Protein AF-X1NNH2-F1 (afdb_monomer)

Sequence (49 aa):
AQEQLAKKCGTTKTYISRIENDASDIRLSTLMRIIREGLGGNLKLSVDI

Solvent-accessible surface area (backbone atoms only — not comparable to full-atom valu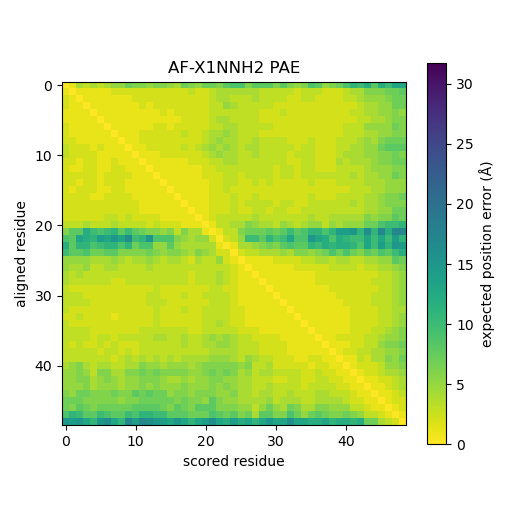es): 3087 Å² total; per-residue (Å²): 106,58,64,58,38,13,60,58,46,75,54,50,42,67,57,50,51,41,55,76,67,72,53,88,80,72,60,66,71,57,56,52,42,40,36,40,61,41,67,70,47,81,91,85,86,84,86,86,135

Nearest PDB structures (foldseek):
  2wiu-assembly1_B  TM=8.362E-01  e=3.393E-02  Escherichia coli
  8ezt-assembly1_D-2  TM=7.908E-01  e=4.400E-02  Legionella pneumophila
  6af4-assembly2_F  TM=8.047E-01  e=6.499E-02  Streptococcus pneumoniae TIGR4
  2kek-assembly1_B  TM=6.360E-01  e=4.281E-01  Escherichia coli K-12
  1lcc-assembly1_A  TM=6.452E-01  e=6.323E-01  Escherichia coli

Mean predicted aligned error: 3.63 Å

Structure (mmCIF, N/CA/C/O backbone):
data_AF-X1NNH2-F1
#
_entry.id   AF-X1NNH2-F1
#
loop_
_atom_site.group_PDB
_atom_site.id
_atom_site.type_symbol
_atom_site.label_atom_id
_atom_site.label_alt_id
_atom_site.label_comp_id
_atom_site.label_asym_id
_atom_site.label_entity_id
_atom_site.label_seq_id
_atom_site.pdbx_PDB_ins_code
_atom_site.Cartn_x
_atom_site.Cartn_y
_atom_site.Cartn_z
_atom_site.occupancy
_atom_site.B_iso_or_equiv
_atom_site.auth_seq_id
_atom_site.auth_comp_id
_atom_site.auth_asym_id
_atom_site.auth_atom_id
_atom_site.pdbx_PDB_model_num
ATOM 1 N N . ALA A 1 1 ? -2.569 12.185 7.036 1.00 90.44 1 ALA A N 1
ATOM 2 C CA . ALA A 1 1 ? -1.970 11.352 8.108 1.00 90.44 1 ALA A CA 1
ATOM 3 C C . ALA A 1 1 ? -2.167 9.867 7.798 1.00 90.44 1 ALA A C 1
ATOM 5 O O . ALA A 1 1 ? -3.187 9.535 7.198 1.00 90.44 1 ALA A O 1
ATOM 6 N N . GLN A 1 2 ? -1.247 8.987 8.221 1.00 91.00 2 GLN A N 1
ATOM 7 C CA . GLN A 1 2 ? -1.299 7.535 7.951 1.00 91.00 2 GLN A CA 1
ATOM 8 C C . GLN A 1 2 ? -2.641 6.893 8.346 1.00 9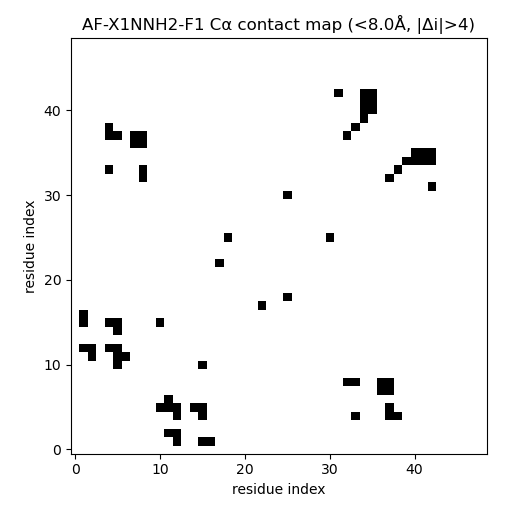1.00 2 GLN A C 1
ATOM 10 O O . GLN A 1 2 ? -3.192 6.109 7.584 1.00 91.00 2 GLN A O 1
ATOM 15 N N . GLU A 1 3 ? -3.218 7.282 9.491 1.00 94.94 3 GLU A N 1
ATOM 16 C CA . GLU A 1 3 ? -4.541 6.827 9.962 1.00 94.94 3 GLU A CA 1
ATOM 17 C C . GLU A 1 3 ? -5.664 7.092 8.939 1.00 94.94 3 GLU A C 1
ATOM 19 O O . GLU A 1 3 ? -6.551 6.267 8.729 1.00 94.94 3 GLU A O 1
ATOM 24 N N . GLN A 1 4 ? -5.633 8.259 8.288 1.00 93.62 4 GLN A N 1
ATOM 25 C CA . GLN A 1 4 ? -6.639 8.648 7.298 1.00 93.62 4 GLN A 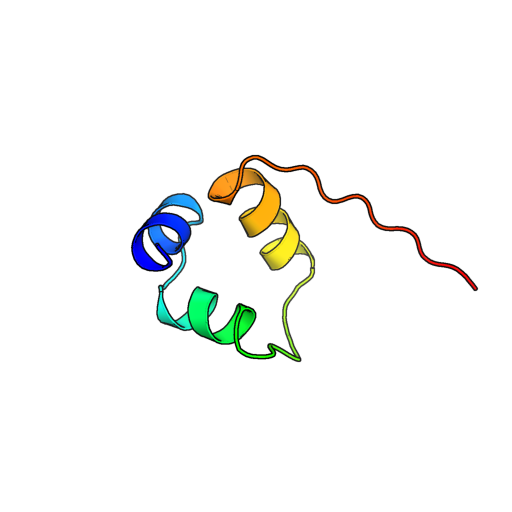CA 1
ATOM 26 C C . GLN A 1 4 ? -6.434 7.902 5.981 1.00 93.62 4 GLN A C 1
ATOM 28 O O . GLN A 1 4 ? -7.407 7.478 5.364 1.00 93.62 4 GLN A O 1
ATOM 33 N N . LEU A 1 5 ? -5.176 7.718 5.568 1.00 93.44 5 LEU A N 1
ATOM 34 C CA . LEU A 1 5 ? -4.841 6.944 4.376 1.00 93.44 5 LEU A CA 1
ATOM 35 C C . LEU A 1 5 ? -5.245 5.477 4.555 1.00 93.44 5 LEU A C 1
ATOM 37 O O . LEU A 1 5 ? -5.887 4.905 3.685 1.00 93.44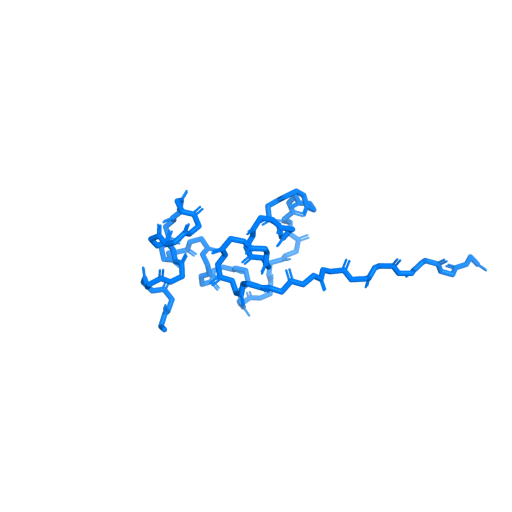 5 LEU A O 1
ATOM 41 N N . ALA A 1 6 ? -4.962 4.902 5.722 1.00 93.88 6 ALA A N 1
ATOM 42 C CA . ALA A 1 6 ? -5.372 3.555 6.091 1.00 93.88 6 ALA A CA 1
ATOM 43 C C . ALA A 1 6 ? -6.899 3.378 6.017 1.00 93.88 6 ALA A C 1
ATOM 45 O O . ALA A 1 6 ? -7.369 2.423 5.401 1.00 93.88 6 ALA A O 1
ATOM 46 N N . LYS A 1 7 ? -7.673 4.336 6.553 1.00 94.25 7 LYS A N 1
ATOM 47 C CA . LYS A 1 7 ? -9.140 4.344 6.427 1.00 94.25 7 LYS A CA 1
ATOM 48 C C . LYS A 1 7 ? -9.606 4.410 4.973 1.00 94.25 7 LYS A C 1
ATOM 50 O O . LYS A 1 7 ? -10.451 3.611 4.587 1.00 94.25 7 LYS A O 1
ATOM 55 N N . LYS A 1 8 ? -9.057 5.328 4.170 1.00 92.75 8 LYS A N 1
ATOM 56 C CA . LYS A 1 8 ? -9.421 5.474 2.748 1.00 92.75 8 LYS A CA 1
ATOM 57 C C . LYS A 1 8 ? -9.112 4.216 1.940 1.00 92.75 8 LYS A C 1
ATOM 59 O O . LYS A 1 8 ? -9.924 3.793 1.132 1.00 92.75 8 LYS A O 1
ATOM 64 N N . CYS A 1 9 ? -7.963 3.606 2.202 1.00 91.75 9 CYS A N 1
ATOM 65 C CA . CYS A 1 9 ? -7.496 2.417 1.506 1.00 91.75 9 CYS A CA 1
ATOM 66 C C . CYS A 1 9 ? -8.028 1.112 2.109 1.00 91.75 9 CYS A C 1
ATOM 68 O O . CYS A 1 9 ? -7.563 0.061 1.689 1.00 91.75 9 CYS A O 1
ATOM 70 N N . GLY A 1 10 ? -8.884 1.121 3.139 1.00 91.31 10 GLY A N 1
ATOM 71 C CA . GLY A 1 10 ? -9.322 -0.107 3.819 1.00 91.31 10 GLY A CA 1
ATOM 72 C C . GLY A 1 10 ? -8.152 -1.005 4.252 1.00 91.31 10 GLY A C 1
ATOM 73 O O . GLY A 1 10 ? -8.068 -2.166 3.850 1.00 91.31 10 GLY A O 1
ATOM 74 N N . THR A 1 11 ? -7.188 -0.444 4.983 1.00 91.69 11 THR A N 1
ATOM 75 C CA . THR A 1 11 ? -6.035 -1.158 5.559 1.00 91.69 11 THR A CA 1
ATOM 76 C C . THR A 1 11 ? -5.702 -0.601 6.949 1.00 91.69 11 THR A C 1
ATOM 78 O O . THR A 1 11 ? -6.421 0.250 7.467 1.00 91.69 11 THR A O 1
ATOM 81 N N . THR A 1 12 ? -4.635 -1.079 7.591 1.00 94.38 12 THR A N 1
ATOM 82 C CA . THR A 1 12 ? -4.212 -0.615 8.920 1.00 94.38 12 THR A CA 1
ATOM 83 C C . THR A 1 12 ? -3.128 0.457 8.827 1.00 94.38 12 THR A C 1
ATOM 85 O O . THR A 1 12 ? -2.329 0.484 7.888 1.00 94.38 12 THR A O 1
ATOM 88 N N . LYS A 1 13 ? -3.049 1.333 9.838 1.00 94.81 13 LYS A N 1
ATOM 89 C CA . LYS A 1 13 ? -1.946 2.297 9.962 1.00 94.81 13 LYS A CA 1
ATOM 90 C C . LYS A 1 13 ? -0.588 1.603 9.984 1.00 94.81 13 LYS A C 1
ATOM 92 O O . LYS A 1 13 ? 0.327 2.067 9.318 1.00 94.81 13 LYS A O 1
ATOM 97 N N . THR A 1 14 ? -0.469 0.487 10.705 1.00 92.75 14 THR A N 1
ATOM 98 C CA . THR A 1 14 ? 0.766 -0.307 10.769 1.00 92.75 14 THR A CA 1
ATOM 99 C C . THR A 1 14 ? 1.209 -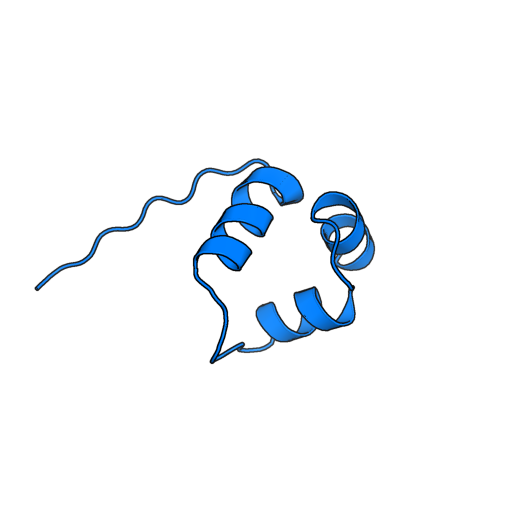0.755 9.382 1.00 92.75 14 THR A C 1
ATOM 101 O O . THR A 1 14 ? 2.391 -0.696 9.066 1.00 92.75 14 THR A O 1
ATOM 104 N N . TYR A 1 15 ? 0.260 -1.148 8.531 1.00 90.81 15 TYR A N 1
ATOM 105 C CA . TYR A 1 15 ? 0.559 -1.566 7.170 1.00 90.81 15 TYR A CA 1
ATOM 106 C C . TYR A 1 15 ? 1.031 -0.400 6.291 1.00 90.81 15 TYR A C 1
ATOM 108 O O . TYR A 1 15 ? 2.028 -0.545 5.594 1.00 90.81 15 TYR A O 1
ATOM 116 N N . ILE A 1 16 ? 0.388 0.773 6.374 1.00 93.31 16 ILE A N 1
ATOM 117 C CA . ILE A 1 16 ? 0.862 1.996 5.695 1.00 93.31 16 ILE A CA 1
ATOM 118 C C . ILE A 1 16 ? 2.255 2.397 6.192 1.00 93.31 16 ILE A C 1
ATOM 120 O O . ILE A 1 16 ? 3.143 2.647 5.386 1.00 93.31 16 ILE A O 1
ATOM 124 N N . SER A 1 17 ? 2.467 2.387 7.508 1.00 93.38 17 SER A N 1
ATOM 125 C CA . SER A 1 17 ? 3.758 2.712 8.114 1.00 93.38 17 SER A CA 1
ATOM 126 C C . SER A 1 17 ? 4.857 1.754 7.649 1.00 93.38 17 SER A C 1
ATOM 128 O O . SER A 1 17 ? 5.948 2.203 7.319 1.00 93.38 17 SER A O 1
ATOM 130 N N . ARG A 1 18 ? 4.576 0.447 7.534 1.00 91.81 18 ARG A N 1
ATOM 131 C CA . ARG A 1 18 ? 5.531 -0.525 6.975 1.00 91.81 18 ARG A CA 1
ATOM 132 C C . ARG A 1 18 ? 5.922 -0.179 5.539 1.00 91.81 18 ARG A C 1
ATOM 134 O O . ARG A 1 18 ? 7.080 -0.323 5.186 1.00 91.81 18 ARG A O 1
ATOM 141 N N . ILE A 1 19 ? 4.959 0.254 4.723 1.00 90.56 19 ILE A N 1
ATOM 142 C CA . ILE A 1 19 ? 5.194 0.621 3.319 1.00 90.56 19 ILE A CA 1
ATOM 143 C C . ILE A 1 19 ? 6.089 1.854 3.211 1.00 90.56 19 ILE A C 1
ATOM 145 O O . ILE A 1 19 ? 6.996 1.869 2.387 1.00 90.56 19 ILE A O 1
ATOM 149 N N . GLU A 1 20 ? 5.851 2.860 4.050 1.00 88.62 20 GLU A N 1
ATOM 150 C CA . GLU A 1 20 ? 6.661 4.082 4.089 1.00 88.62 20 GLU A CA 1
ATOM 151 C C . GLU A 1 20 ? 8.065 3.846 4.681 1.00 88.62 20 GLU A C 1
ATOM 153 O O . GLU A 1 20 ? 9.005 4.529 4.289 1.00 88.62 20 GLU A O 1
ATOM 158 N N . ASN A 1 21 ? 8.224 2.869 5.584 1.00 90.81 21 ASN A N 1
ATOM 159 C CA . ASN A 1 21 ? 9.499 2.496 6.212 1.00 90.81 21 ASN A CA 1
ATOM 160 C C . ASN A 1 21 ? 10.174 1.304 5.504 1.00 90.81 21 ASN A C 1
ATOM 162 O O . ASN A 1 21 ? 10.510 0.312 6.150 1.00 90.81 21 ASN A O 1
ATOM 166 N N . ASP A 1 22 ? 10.379 1.410 4.189 1.00 82.06 22 ASP A N 1
ATOM 167 C CA . ASP A 1 22 ? 11.187 0.460 3.402 1.00 82.06 22 ASP A CA 1
ATOM 168 C C . ASP A 1 22 ? 10.574 -0.955 3.265 1.00 82.06 22 ASP A C 1
ATOM 170 O O . ASP A 1 22 ? 11.190 -1.987 3.546 1.00 82.06 22 ASP A O 1
ATOM 174 N N . ALA A 1 23 ? 9.312 -1.040 2.822 1.00 81.06 23 ALA A N 1
ATOM 175 C CA . ALA A 1 23 ? 8.707 -2.341 2.527 1.00 81.06 23 ALA A CA 1
ATOM 176 C C . ALA A 1 23 ? 9.356 -3.003 1.304 1.00 81.06 23 ALA A C 1
ATOM 178 O O . ALA A 1 23 ? 9.056 -2.665 0.161 1.00 81.06 23 ALA A O 1
ATOM 179 N N . SER A 1 24 ? 10.158 -4.034 1.559 1.00 74.62 24 SER A N 1
ATOM 180 C CA . SER A 1 24 ? 10.800 -4.863 0.530 1.00 74.62 24 SER A CA 1
ATOM 181 C C . SER A 1 24 ? 9.828 -5.848 -0.137 1.00 74.62 24 SER A C 1
ATOM 183 O O . SER A 1 24 ? 10.089 -6.328 -1.235 1.00 74.62 24 SER A O 1
ATOM 185 N N . ASP A 1 25 ? 8.696 -6.138 0.512 1.00 84.75 25 ASP A N 1
ATOM 186 C CA . ASP A 1 25 ? 7.677 -7.061 0.011 1.00 84.75 25 ASP A CA 1
ATOM 187 C C . ASP A 1 25 ? 6.284 -6.421 0.083 1.00 84.75 25 ASP A C 1
ATOM 189 O O . ASP A 1 25 ? 5.627 -6.361 1.132 1.00 84.75 25 ASP A O 1
ATOM 193 N N . ILE A 1 26 ? 5.841 -5.879 -1.048 1.00 89.19 26 ILE A N 1
ATOM 194 C CA . ILE A 1 26 ? 4.482 -5.393 -1.253 1.00 89.19 26 ILE A CA 1
ATOM 195 C C . ILE A 1 26 ? 3.989 -5.852 -2.618 1.00 89.19 26 ILE A C 1
ATOM 197 O O . ILE A 1 26 ? 4.638 -5.684 -3.648 1.00 89.19 26 ILE A O 1
ATOM 201 N N . ARG A 1 27 ? 2.764 -6.377 -2.644 1.00 90.44 27 ARG A N 1
ATOM 202 C CA . ARG A 1 27 ? 2.087 -6.687 -3.898 1.00 90.44 27 ARG A CA 1
ATOM 203 C C . ARG A 1 27 ? 1.818 -5.397 -4.675 1.00 90.44 27 ARG A C 1
ATOM 205 O O . ARG A 1 27 ? 1.190 -4.482 -4.144 1.00 90.44 27 ARG A O 1
ATOM 212 N N . LEU A 1 28 ? 2.182 -5.357 -5.957 1.00 90.38 28 LEU A N 1
ATOM 213 C CA . LEU A 1 28 ? 1.937 -4.198 -6.827 1.00 9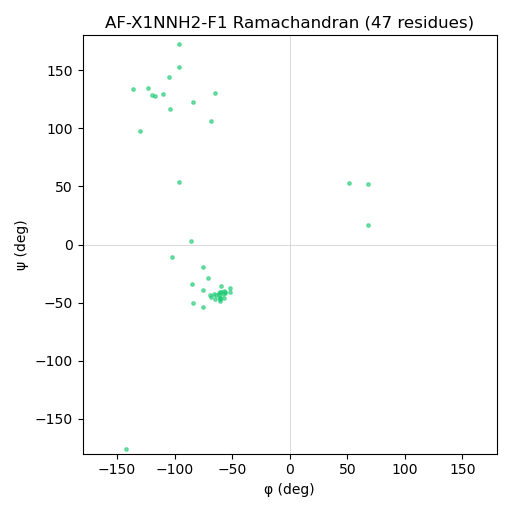0.38 28 LEU A CA 1
ATOM 214 C C . LEU A 1 28 ? 0.469 -3.729 -6.805 1.00 90.38 28 LEU A C 1
ATOM 216 O O . LEU A 1 28 ? 0.203 -2.531 -6.770 1.00 90.38 28 LEU A O 1
ATOM 220 N N . SER A 1 29 ? -0.493 -4.656 -6.740 1.00 91.75 29 SER A N 1
ATOM 221 C CA . SER A 1 29 ? -1.924 -4.331 -6.632 1.00 91.75 29 SER A CA 1
ATOM 222 C C . SER A 1 29 ? -2.259 -3.522 -5.376 1.00 91.75 29 SER A C 1
ATOM 224 O O . SER A 1 29 ? -3.119 -2.645 -5.407 1.00 91.75 29 SER A O 1
ATOM 226 N N . THR A 1 30 ? -1.571 -3.796 -4.269 1.00 91.62 30 THR A N 1
ATOM 227 C CA . THR A 1 30 ? -1.721 -3.055 -3.018 1.00 91.62 30 THR A CA 1
ATOM 228 C C . THR A 1 30 ? -1.188 -1.636 -3.169 1.00 91.62 30 THR A C 1
ATOM 230 O O . THR A 1 30 ? -1.872 -0.691 -2.778 1.00 91.62 30 THR A O 1
ATOM 233 N N . LEU A 1 31 ? -0.006 -1.478 -3.774 1.00 91.12 31 LEU A N 1
ATOM 234 C CA . LEU A 1 31 ? 0.574 -0.165 -4.051 1.00 91.12 31 LEU A CA 1
ATOM 235 C C . LEU A 1 31 ? -0.341 0.660 -4.971 1.00 91.12 31 LEU A C 1
ATOM 237 O O . LEU A 1 31 ? -0.666 1.804 -4.661 1.00 91.12 31 LEU A O 1
ATOM 241 N N . MET A 1 32 ? -0.837 0.055 -6.054 1.00 92.56 32 MET A N 1
ATOM 242 C CA . MET A 1 32 ? -1.786 0.690 -6.975 1.00 92.56 32 MET A CA 1
ATOM 243 C C . MET A 1 32 ? -3.071 1.139 -6.274 1.00 92.56 32 MET A C 1
ATOM 245 O O . MET A 1 32 ? -3.550 2.245 -6.524 1.00 92.56 32 MET A O 1
ATOM 249 N N . ARG A 1 33 ? -3.620 0.307 -5.380 1.00 92.50 33 ARG A N 1
ATOM 250 C CA . ARG A 1 33 ? -4.806 0.652 -4.589 1.00 92.50 33 ARG A CA 1
ATOM 251 C C . ARG A 1 33 ? -4.556 1.876 -3.712 1.00 92.50 33 ARG A C 1
ATOM 253 O O . ARG A 1 33 ? -5.364 2.796 -3.715 1.00 92.50 33 ARG A O 1
ATOM 260 N N . ILE A 1 34 ? -3.421 1.921 -3.014 1.00 92.94 34 ILE A N 1
ATOM 261 C CA . ILE A 1 34 ? -3.061 3.054 -2.150 1.00 92.94 34 ILE A CA 1
ATOM 262 C C . ILE A 1 34 ? -2.941 4.348 -2.959 1.00 92.94 34 ILE A C 1
ATOM 264 O O . ILE A 1 34 ? -3.463 5.383 -2.546 1.00 92.94 34 ILE A O 1
ATOM 268 N N . ILE A 1 35 ? -2.311 4.288 -4.132 1.00 92.44 35 ILE A N 1
ATOM 269 C CA . ILE A 1 35 ? -2.146 5.454 -5.005 1.00 92.44 35 ILE A CA 1
ATOM 270 C C . ILE A 1 35 ? -3.502 5.951 -5.522 1.00 92.44 35 ILE A C 1
ATOM 272 O O . ILE A 1 35 ? -3.78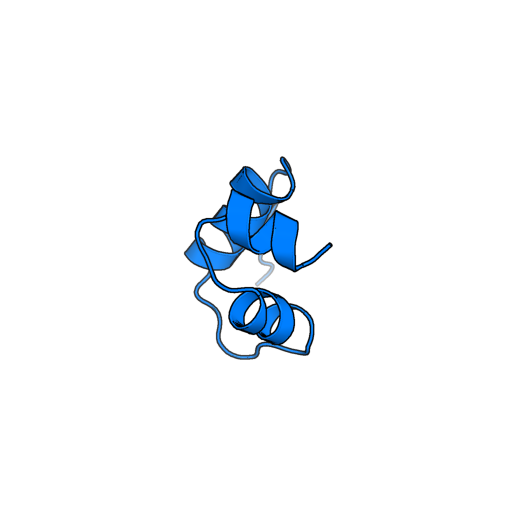0 7.146 -5.440 1.00 92.44 35 ILE A O 1
ATOM 276 N N . ARG A 1 36 ? -4.369 5.054 -6.005 1.00 93.69 36 ARG A N 1
ATOM 277 C CA . ARG A 1 36 ? -5.662 5.432 -6.597 1.00 93.69 36 ARG A CA 1
ATOM 278 C C . ARG A 1 36 ? -6.705 5.827 -5.555 1.00 93.69 36 ARG A C 1
ATOM 280 O O . ARG A 1 36 ? -7.286 6.900 -5.648 1.00 93.69 36 ARG A O 1
ATOM 287 N N . GLU A 1 37 ? -6.950 4.968 -4.572 1.00 91.88 37 GLU A N 1
ATOM 288 C CA . GLU A 1 37 ? -8.038 5.139 -3.597 1.00 91.88 37 GLU A CA 1
ATOM 289 C C . GLU A 1 37 ? -7.620 6.027 -2.421 1.00 91.88 37 GLU A C 1
ATOM 291 O O . GLU A 1 37 ? -8.418 6.795 -1.886 1.00 91.88 37 GLU A O 1
ATOM 296 N N . GLY A 1 38 ? -6.352 5.946 -2.022 1.00 91.06 38 GLY A N 1
ATOM 297 C CA . GLY A 1 38 ? -5.823 6.708 -0.900 1.00 91.06 38 GLY A CA 1
ATOM 298 C C . GLY A 1 38 ? -5.402 8.123 -1.265 1.00 91.06 38 GLY A C 1
ATOM 299 O O . GLY A 1 38 ? -5.781 9.083 -0.586 1.00 91.06 38 GLY A O 1
ATOM 300 N N . LEU A 1 39 ? -4.605 8.234 -2.331 1.00 91.62 39 LEU A N 1
ATOM 301 C CA . LEU A 1 39 ? -3.959 9.478 -2.752 1.00 91.62 39 LEU A CA 1
ATOM 302 C C . LEU A 1 39 ? -4.654 10.154 -3.946 1.00 91.62 39 LEU A C 1
ATOM 304 O O . LEU A 1 39 ? -4.335 11.302 -4.243 1.00 91.62 39 LEU A O 1
ATOM 308 N N . GLY A 1 40 ? -5.604 9.486 -4.614 1.00 91.50 40 GLY A N 1
ATOM 309 C CA . GLY A 1 40 ? -6.295 10.028 -5.793 1.00 91.50 40 GLY A CA 1
ATOM 310 C C . GLY A 1 40 ? -5.398 10.174 -7.028 1.00 91.50 40 GLY A C 1
ATOM 311 O O . GLY A 1 40 ? -5.730 10.920 -7.946 1.00 91.50 40 GLY A O 1
ATOM 312 N N . GLY A 1 41 ? -4.245 9.506 -7.037 1.00 92.94 41 GLY A N 1
ATOM 313 C CA . GLY A 1 41 ? -3.248 9.587 -8.097 1.00 92.94 41 GLY A CA 1
ATOM 314 C C . GLY A 1 41 ? -3.365 8.463 -9.124 1.00 92.94 41 GLY A C 1
ATOM 315 O O . GLY A 1 41 ? -4.094 7.487 -8.947 1.00 92.94 41 GLY A O 1
ATOM 316 N N . ASN A 1 42 ? -2.573 8.574 -10.190 1.00 90.50 42 ASN A N 1
ATOM 317 C CA . ASN A 1 42 ? -2.389 7.518 -11.182 1.00 90.50 42 ASN A CA 1
ATOM 318 C C . ASN A 1 42 ? -0.915 7.106 -11.217 1.00 90.50 42 ASN A C 1
ATOM 320 O O . ASN A 1 42 ? -0.034 7.956 -11.332 1.00 90.50 42 ASN A O 1
ATOM 324 N N . LEU A 1 43 ? -0.651 5.802 -11.113 1.00 89.69 43 LEU A N 1
ATOM 325 C CA . LEU A 1 43 ? 0.702 5.256 -11.197 1.00 89.69 43 LEU A CA 1
ATOM 326 C C . LEU A 1 43 ? 1.079 5.054 -12.669 1.00 89.69 43 LEU A C 1
ATOM 328 O O . LEU A 1 43 ? 0.406 4.307 -13.377 1.00 89.69 43 LEU A O 1
ATOM 332 N N . LYS A 1 44 ? 2.176 5.674 -13.110 1.00 91.06 44 LYS A N 1
ATOM 333 C CA . LYS A 1 44 ? 2.809 5.397 -14.404 1.00 91.06 44 LYS A CA 1
ATOM 334 C C . LYS A 1 44 ? 4.057 4.554 -14.157 1.00 91.06 44 LYS A C 1
ATOM 336 O O . LYS A 1 44 ? 4.970 5.012 -13.478 1.00 91.06 44 LYS A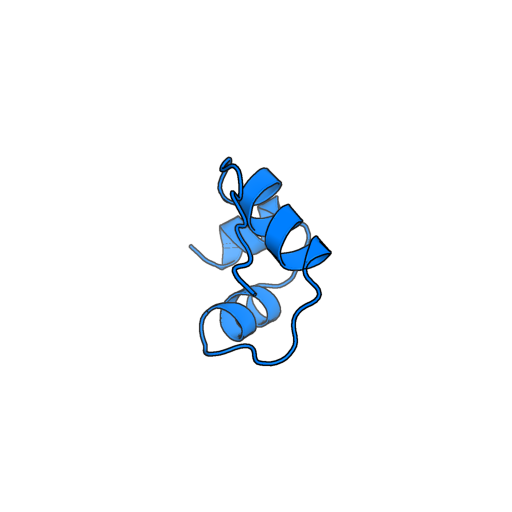 O 1
ATOM 341 N N . LEU A 1 45 ? 4.074 3.332 -14.682 1.00 89.94 45 LEU A N 1
ATOM 342 C CA . LEU A 1 45 ? 5.202 2.409 -14.576 1.00 89.94 45 LEU A CA 1
ATOM 343 C C . LEU A 1 45 ? 5.854 2.262 -15.953 1.00 89.94 45 LEU A C 1
ATOM 345 O O . LEU A 1 45 ? 5.157 1.983 -16.927 1.00 89.94 45 LEU A O 1
ATOM 349 N N . SER A 1 46 ? 7.171 2.430 -16.008 1.00 92.50 46 SER A N 1
ATOM 350 C CA . SER A 1 46 ? 7.993 2.131 -17.180 1.00 92.50 46 SER A CA 1
ATOM 351 C C . SER A 1 46 ? 9.068 1.140 -16.760 1.00 92.50 46 SER A C 1
ATOM 353 O O . SER A 1 46 ? 9.682 1.317 -15.710 1.00 92.50 46 SER A O 1
ATOM 355 N N . VAL A 1 47 ? 9.274 0.108 -17.569 1.00 91.56 47 VAL A N 1
ATOM 356 C CA . VAL A 1 47 ? 10.356 -0.862 -17.395 1.00 91.56 47 VAL A CA 1
ATOM 357 C C . VAL A 1 47 ? 11.249 -0.741 -18.618 1.00 91.56 47 VAL A C 1
ATOM 359 O O . VAL A 1 47 ? 10.743 -0.773 -19.739 1.00 91.56 47 VAL A O 1
ATOM 362 N N . ASP A 1 48 ? 12.541 -0.566 -18.376 1.00 89.62 48 ASP A N 1
ATOM 363 C CA . ASP A 1 48 ? 13.589 -0.587 -19.394 1.00 89.62 48 ASP A CA 1
ATOM 364 C C . ASP A 1 48 ? 14.334 -1.925 -19.274 1.00 89.62 48 ASP A C 1
ATOM 366 O O . ASP A 1 48 ? 14.437 -2.461 -18.164 1.00 89.62 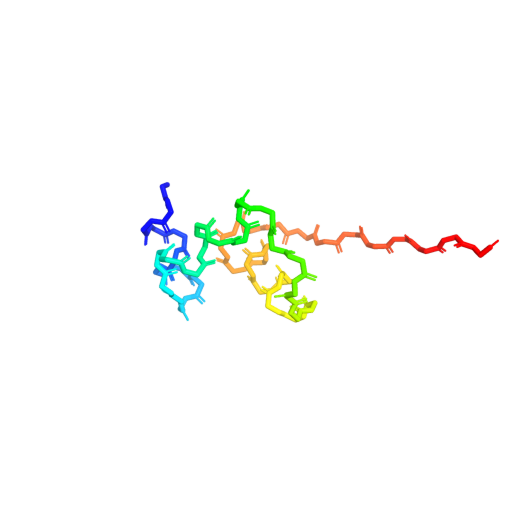48 ASP A O 1
ATOM 370 N N . ILE A 1 49 ? 14.755 -2.495 -20.405 1.00 80.44 49 ILE A N 1
ATOM 371 C CA . ILE A 1 49 ? 15.379 -3.828 -20.497 1.00 80.44 49 ILE A CA 1
ATOM 372 C C . ILE A 1 49 ? 16.871 -3.668 -20.750 1.00 80.44 49 ILE A C 1
ATOM 374 O O . ILE A 1 49 ? 17.211 -2.958 -21.721 1.00 80.44 49 ILE A O 1
#

InterPro domains:
  IPR001387 Cro/C1-type, helix-turn-helix domain [PF01381] (2-36)
  IPR001387 Cro/C1-type, helix-turn-helix domain [PS50943] (2-34)
  IPR001387 Cro/C1-type, helix-turn-helix domain [cd00093] (2-36)
  IPR010982 Lambda repressor-like, DNA-binding domain superfamily [G3DSA:1.10.260.40] (1-46)
  IPR010982 Lambda repressor-like, DNA-binding domain superfamily [SSF47413] (2-36)

Organism: NCBI:txid412755

Secondary structure (DSSP, 8-state):
-HHHHHHHTTS-HHHHHHHHTT-S---HHHHHHIIIIIT----------

pLDDT: mean 90.73, std 3.85, range [74.62, 94.94]

Foldseek 3Di:
DLCQLCVQLVHDSVVSVCVVVDPPDDDPVSVQSSQCRRVVHHDDDDDDD

Radius of gyration: 11.43 Å; Cα contacts (8 Å, |Δi|>4): 37; chains: 1; bounding box: 25×18×31 Å